Protein AF-A0A2A2H6Z3-F1 (afdb_monomer)

InterPro domains:
  IPR012349 FMN-binding split barrel [G3DSA:2.30.110.10] (3-72)
  IPR024747 Pyridoxamine 5'-phosphate oxidase-related [PF12900] (9-70)

pLDDT: mean 86.8, std 10.95, range [46.62, 96.5]

Foldseek 3Di:
DDDPPDDWDKDKDWDFDKDKDPDLVVLQVVVQVVVCVVDPDHPDRDDDDPVRSNVDIDMDGDTPDMDMDTPDD

Organism: Methanobacterium bryantii (NCBI:txid2161)

Mean predicted aligned error: 7.25 Å

Structure (mmCIF, N/CA/C/O backbone):
data_AF-A0A2A2H6Z3-F1
#
_entry.id   AF-A0A2A2H6Z3-F1
#
loop_
_atom_site.group_PDB
_atom_site.id
_atom_site.type_symbol
_atom_site.label_atom_id
_atom_site.label_alt_id
_atom_site.label_comp_id
_atom_site.label_asym_id
_atom_site.label_entity_id
_atom_site.label_seq_id
_atom_site.pdbx_PDB_ins_code
_atom_site.Cartn_x
_atom_site.Cartn_y
_atom_site.Cartn_z
_atom_site.occ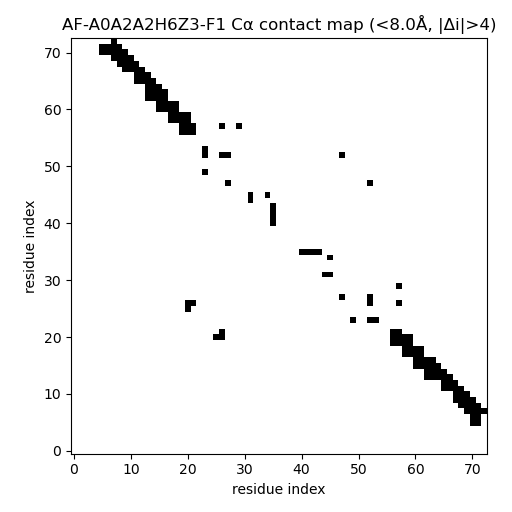upancy
_atom_site.B_iso_or_equiv
_atom_site.auth_seq_id
_atom_site.auth_comp_id
_atom_site.auth_asym_id
_atom_site.auth_atom_id
_atom_site.pdbx_PDB_model_num
ATOM 1 N N . MET A 1 1 ? 26.453 17.613 -34.752 1.00 46.62 1 MET A N 1
ATOM 2 C CA . MET A 1 1 ? 26.769 17.546 -33.307 1.00 46.62 1 MET A CA 1
ATOM 3 C C . MET A 1 1 ? 25.639 16.790 -32.618 1.00 46.62 1 MET A C 1
ATOM 5 O O . MET A 1 1 ? 24.505 17.214 -32.81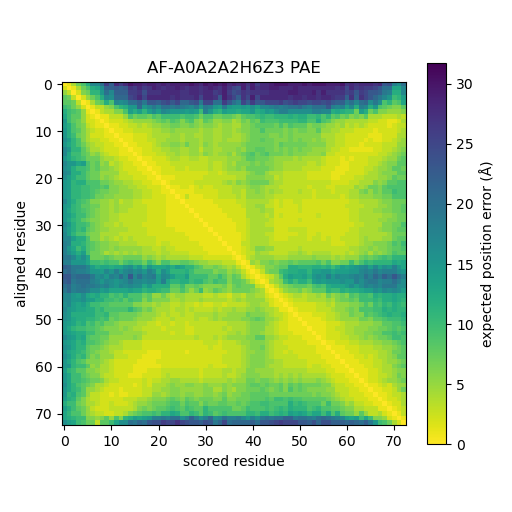3 1.00 46.62 1 MET A O 1
ATOM 9 N N . PRO A 1 2 ? 25.870 15.672 -31.905 1.00 56.22 2 PRO A N 1
ATOM 10 C CA . PRO A 1 2 ? 24.787 14.988 -31.211 1.00 56.22 2 PRO A CA 1
ATOM 11 C C . PRO A 1 2 ? 24.501 15.703 -29.886 1.00 56.22 2 PRO A C 1
ATOM 13 O O . PRO A 1 2 ? 25.412 15.966 -29.104 1.00 56.22 2 PRO A O 1
ATOM 16 N N . VAL A 1 3 ? 23.237 16.035 -29.641 1.00 60.34 3 VAL A N 1
ATOM 17 C CA . 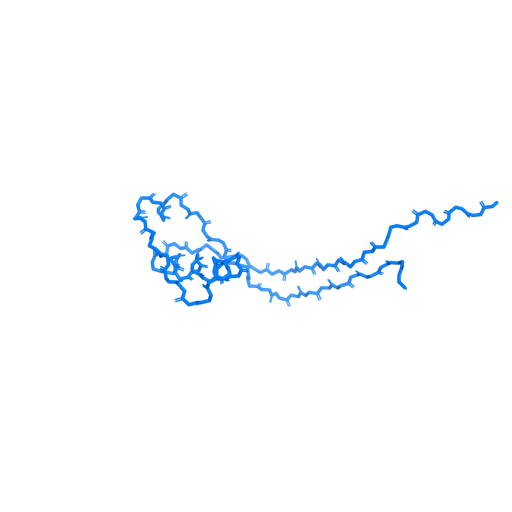VAL A 1 3 ? 22.771 16.582 -28.363 1.00 60.34 3 VAL A CA 1
ATOM 18 C C . VAL A 1 3 ? 22.377 15.425 -27.443 1.00 60.34 3 VAL A C 1
ATOM 20 O O . VAL A 1 3 ? 21.274 14.897 -27.522 1.00 60.34 3 VAL A O 1
ATOM 23 N N . THR A 1 4 ? 23.269 14.984 -26.559 1.00 62.31 4 THR A N 1
ATOM 24 C CA . THR A 1 4 ? 22.922 13.999 -25.518 1.00 62.31 4 THR A CA 1
ATOM 25 C C . THR A 1 4 ? 22.284 14.703 -24.318 1.00 62.31 4 THR A C 1
ATOM 27 O O . THR A 1 4 ? 22.881 14.809 -23.251 1.00 62.31 4 THR A O 1
ATOM 30 N N . GLY A 1 5 ? 21.068 15.224 -24.504 1.00 66.56 5 GLY A N 1
ATOM 31 C CA . GLY A 1 5 ? 20.264 15.874 -23.461 1.00 66.56 5 GLY A CA 1
ATOM 32 C C . GLY A 1 5 ? 19.464 14.875 -22.618 1.00 66.56 5 GLY A C 1
ATOM 33 O O . GLY A 1 5 ? 18.240 14.938 -22.593 1.00 66.56 5 GLY A O 1
ATOM 34 N N . GLY A 1 6 ? 20.128 13.902 -21.988 1.00 72.44 6 GLY A N 1
ATOM 35 C CA . GLY A 1 6 ? 19.476 12.919 -21.112 1.00 72.44 6 GLY A CA 1
ATOM 36 C C . GLY A 1 6 ? 19.528 13.325 -19.635 1.00 72.44 6 GLY A C 1
ATOM 37 O O . GLY A 1 6 ? 20.579 13.732 -19.148 1.00 72.44 6 GLY A O 1
ATOM 38 N N . ILE A 1 7 ? 18.416 13.180 -18.905 1.00 82.44 7 ILE A N 1
ATOM 39 C CA . ILE A 1 7 ? 18.356 13.413 -17.449 1.00 82.44 7 ILE A CA 1
ATOM 40 C C . ILE A 1 7 ? 18.869 12.169 -16.706 1.00 82.44 7 ILE A C 1
ATOM 42 O O . ILE A 1 7 ? 18.589 11.037 -17.113 1.00 82.44 7 ILE A O 1
ATOM 46 N N . LYS A 1 8 ? 19.611 12.375 -15.609 1.00 88.56 8 LYS A N 1
ATOM 47 C CA . LYS A 1 8 ? 20.045 11.299 -14.708 1.00 88.56 8 LYS A CA 1
ATOM 48 C C . LYS A 1 8 ? 18.895 10.871 -13.803 1.00 88.56 8 LYS A C 1
ATOM 50 O O . LYS A 1 8 ? 18.326 11.717 -13.118 1.00 88.56 8 LYS A O 1
ATOM 55 N N . TYR A 1 9 ? 18.562 9.584 -13.779 1.00 90.25 9 TYR A N 1
ATOM 56 C CA . TYR A 1 9 ? 17.517 9.069 -12.890 1.00 90.25 9 TYR A CA 1
ATOM 57 C C . TYR A 1 9 ? 17.689 7.587 -12.560 1.00 90.25 9 TYR A C 1
ATOM 59 O O . TYR A 1 9 ? 18.283 6.819 -13.323 1.00 90.25 9 TYR A O 1
ATOM 67 N N . TYR A 1 10 ? 17.077 7.204 -11.441 1.00 93.50 10 TYR A N 1
ATOM 68 C CA . TYR A 1 10 ? 16.700 5.836 -11.106 1.00 93.50 10 TYR A CA 1
ATOM 69 C C . TYR A 1 10 ? 15.171 5.770 -11.072 1.00 93.50 10 TYR A C 1
ATOM 71 O O . TYR A 1 10 ? 14.526 6.640 -10.493 1.00 93.50 10 TYR A O 1
ATOM 79 N N . SER A 1 11 ? 14.587 4.770 -11.719 1.00 92.50 11 SER A N 1
ATOM 80 C CA . SER A 1 11 ? 13.145 4.527 -11.756 1.00 92.50 11 SER A CA 1
ATOM 81 C C . SER A 1 11 ? 12.878 3.065 -11.432 1.00 92.50 11 SER A C 1
ATOM 83 O O . SER A 1 11 ? 13.658 2.193 -11.814 1.00 92.50 11 SER A O 1
ATOM 85 N N . VAL A 1 12 ? 11.785 2.808 -10.721 1.00 95.31 12 VAL A N 1
ATOM 86 C CA . VAL A 1 12 ? 11.299 1.464 -10.410 1.00 95.31 12 VAL A CA 1
ATOM 87 C C . VAL A 1 12 ? 9.839 1.385 -10.837 1.00 95.31 12 VAL A C 1
ATOM 89 O O . VAL A 1 12 ? 9.062 2.292 -10.546 1.00 95.31 12 VAL A O 1
ATOM 92 N N . ILE A 1 13 ? 9.479 0.311 -11.533 1.00 94.75 13 ILE A N 1
ATOM 93 C CA . ILE A 1 13 ? 8.115 0.002 -11.964 1.00 94.75 13 ILE A CA 1
ATOM 94 C C . ILE A 1 13 ? 7.740 -1.340 -11.343 1.00 94.75 13 ILE A C 1
ATOM 96 O O . ILE A 1 13 ? 8.408 -2.343 -11.600 1.00 94.75 13 ILE A O 1
ATOM 100 N N . GLY A 1 14 ? 6.694 -1.349 -10.519 1.00 93.81 14 GLY A N 1
ATOM 101 C CA . GLY A 1 14 ? 6.157 -2.553 -9.890 1.00 93.81 14 GLY A CA 1
ATOM 102 C C . GLY A 1 14 ? 4.790 -2.933 -10.443 1.00 93.81 14 GLY A C 1
ATOM 103 O O . GLY A 1 14 ? 3.972 -2.054 -10.707 1.00 93.81 14 GLY A O 1
ATOM 104 N N . PHE A 1 15 ? 4.543 -4.233 -10.576 1.00 95.81 15 PHE A N 1
ATOM 105 C CA . PHE A 1 15 ? 3.233 -4.808 -10.876 1.00 95.81 15 PHE A CA 1
ATOM 106 C C . PHE A 1 15 ? 2.800 -5.714 -9.729 1.00 95.81 15 PHE A C 1
ATOM 108 O O . PHE A 1 15 ? 3.634 -6.357 -9.086 1.00 95.81 15 PHE A O 1
ATOM 115 N N . GLY A 1 16 ? 1.499 -5.769 -9.477 1.00 94.94 16 GLY A N 1
ATOM 116 C CA . GLY A 1 16 ? 0.953 -6.546 -8.379 1.00 94.94 16 GLY A CA 1
ATOM 117 C C . GLY A 1 16 ? -0.565 -6.499 -8.316 1.00 94.94 16 GLY A C 1
ATOM 118 O O . GLY A 1 16 ? -1.213 -5.836 -9.130 1.00 94.94 16 GLY A O 1
ATOM 119 N N . LYS A 1 17 ? -1.119 -7.194 -7.323 1.00 96.50 17 LYS A N 1
ATOM 120 C CA . LYS A 1 17 ? -2.558 -7.241 -7.049 1.00 96.50 17 LYS A CA 1
ATOM 121 C C . LYS A 1 17 ? -2.941 -6.229 -5.983 1.00 96.50 17 LYS A C 1
ATOM 123 O O . LYS A 1 17 ? -2.194 -5.996 -5.037 1.00 96.50 17 LYS A O 1
ATOM 128 N N . THR A 1 18 ? -4.115 -5.629 -6.138 1.00 95.56 18 THR A N 1
ATOM 129 C CA . THR A 1 18 ? -4.650 -4.645 -5.197 1.00 95.56 18 THR A CA 1
ATOM 130 C C . THR A 1 18 ? -5.748 -5.258 -4.337 1.00 95.56 18 THR A C 1
ATOM 132 O O . THR A 1 18 ? -6.609 -5.989 -4.824 1.00 95.56 18 THR A O 1
ATOM 135 N N . HIS A 1 19 ? -5.728 -4.932 -3.049 1.00 94.88 19 HIS A N 1
ATOM 136 C CA . HIS A 1 19 ? -6.716 -5.357 -2.066 1.00 94.88 19 HIS A CA 1
ATOM 137 C C . HIS A 1 19 ? -7.162 -4.152 -1.243 1.00 94.88 19 HIS A C 1
AT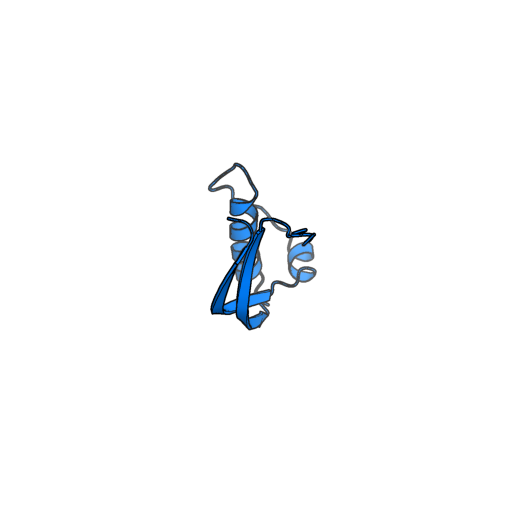OM 139 O O . HIS A 1 19 ? -6.336 -3.331 -0.838 1.00 94.88 19 HIS A O 1
ATOM 145 N N . PHE A 1 20 ? -8.463 -4.051 -0.989 1.00 94.50 20 PHE A N 1
ATOM 146 C CA . PHE A 1 20 ? -9.011 -3.058 -0.072 1.00 94.50 20 PHE A CA 1
ATOM 147 C C . PHE A 1 20 ? -8.962 -3.603 1.351 1.00 94.50 20 PHE A C 1
ATOM 149 O O . PHE A 1 20 ? -9.377 -4.736 1.593 1.00 94.50 20 PHE A O 1
ATOM 156 N N . ILE A 1 21 ? -8.444 -2.797 2.275 1.00 93.94 21 ILE A N 1
ATOM 157 C CA . ILE A 1 21 ? -8.504 -3.087 3.706 1.00 93.94 21 ILE A CA 1
ATOM 158 C C . ILE A 1 21 ? -9.743 -2.386 4.260 1.00 93.94 21 ILE A C 1
ATOM 160 O O . ILE A 1 21 ? -9.807 -1.155 4.285 1.00 93.94 21 ILE A O 1
ATOM 164 N N . GLU A 1 22 ? -10.731 -3.176 4.674 1.00 91.50 22 GLU A N 1
ATOM 165 C CA . GLU A 1 22 ? -12.006 -2.693 5.225 1.00 91.50 22 GLU A CA 1
ATOM 166 C C . GLU A 1 22 ? -11.994 -2.656 6.760 1.00 91.50 22 GLU A C 1
ATOM 168 O O . GLU A 1 22 ? -12.629 -1.783 7.351 1.00 91.50 22 GLU A O 1
ATOM 173 N N . ASP A 1 23 ? -11.246 -3.557 7.407 1.00 92.31 23 ASP A N 1
ATOM 174 C CA . ASP A 1 23 ? -11.171 -3.625 8.866 1.00 92.31 23 ASP A CA 1
ATOM 175 C C . ASP A 1 23 ? -10.472 -2.391 9.451 1.00 92.31 23 ASP A C 1
ATOM 177 O O . ASP A 1 23 ? -9.378 -2.008 9.036 1.00 92.31 23 ASP A O 1
ATOM 181 N N . ASN A 1 24 ? -11.112 -1.757 10.434 1.00 90.00 24 ASN A N 1
ATOM 182 C CA . ASN A 1 24 ? -10.595 -0.525 11.022 1.00 90.00 24 ASN A CA 1
ATOM 183 C C . ASN A 1 24 ? -9.325 -0.754 11.859 1.00 90.00 24 ASN A C 1
ATOM 185 O O . ASN A 1 24 ? -8.500 0.156 11.917 1.00 90.00 24 ASN A O 1
ATOM 189 N N . GLY A 1 25 ? -9.135 -1.940 12.448 1.00 91.25 25 GLY A N 1
ATOM 190 C CA . GLY A 1 25 ? -7.893 -2.298 13.137 1.00 91.25 25 GLY A CA 1
ATOM 191 C C . GLY A 1 25 ? -6.734 -2.463 12.153 1.00 91.25 25 GLY A C 1
ATOM 192 O O . GLY A 1 25 ? -5.692 -1.833 12.311 1.00 91.25 25 GLY A O 1
ATOM 193 N N .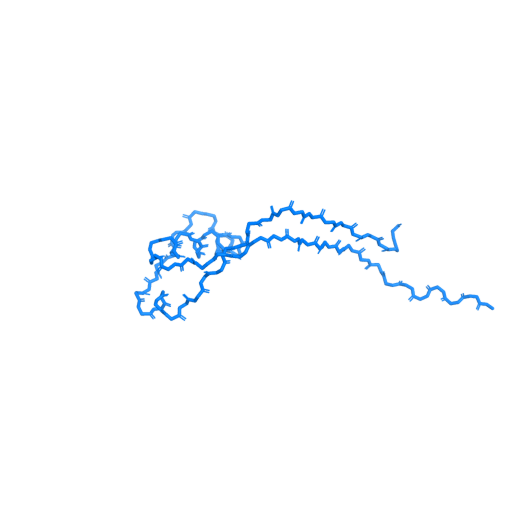 GLU A 1 26 ? -6.944 -3.203 11.060 1.00 91.88 26 GLU A N 1
ATOM 194 C CA . GLU A 1 26 ? -5.932 -3.341 10.001 1.00 91.88 26 GLU A CA 1
ATOM 195 C C . GLU A 1 26 ? -5.587 -1.998 9.331 1.00 91.88 26 GLU A C 1
ATOM 197 O O . GLU A 1 26 ? -4.431 -1.756 8.959 1.00 91.88 26 GLU A O 1
ATOM 202 N N . LYS A 1 27 ? -6.568 -1.096 9.173 1.00 92.94 27 LYS A N 1
ATOM 203 C CA . LYS A 1 27 ? -6.326 0.269 8.677 1.00 92.94 27 LYS A CA 1
ATOM 204 C C . LYS A 1 27 ? -5.427 1.054 9.624 1.00 92.94 27 LYS A C 1
ATOM 206 O O . LYS A 1 27 ? -4.495 1.700 9.154 1.00 92.94 27 LYS A O 1
ATOM 211 N N . GLU A 1 28 ? -5.704 1.010 10.923 1.00 91.75 28 GLU A N 1
ATOM 212 C CA . GLU A 1 28 ? -4.900 1.682 11.946 1.00 91.75 28 GLU A CA 1
ATOM 213 C C . GLU A 1 28 ? -3.456 1.166 11.950 1.00 91.75 28 GLU A C 1
ATOM 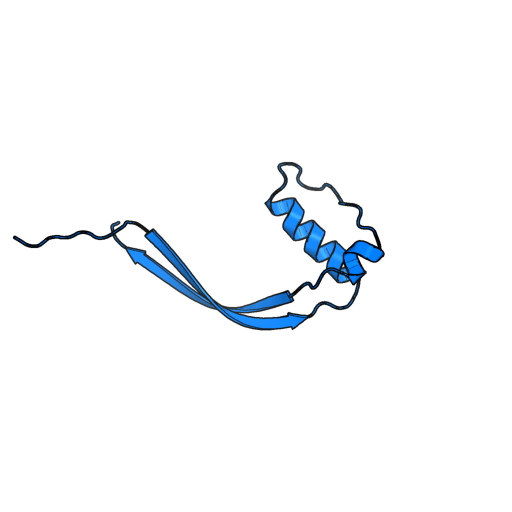215 O O . GLU A 1 28 ? -2.523 1.965 11.850 1.00 91.75 28 GLU A O 1
ATOM 220 N N . ASP A 1 29 ? -3.261 -0.153 11.936 1.00 91.19 29 ASP A N 1
ATOM 221 C CA . ASP A 1 29 ? -1.932 -0.768 11.858 1.00 91.19 29 ASP A CA 1
ATOM 222 C C . ASP A 1 29 ? -1.184 -0.352 10.584 1.00 91.19 29 ASP A C 1
ATOM 224 O O . ASP A 1 29 ? -0.007 0.022 10.620 1.00 91.19 29 ASP A O 1
ATOM 228 N N . THR A 1 30 ? -1.874 -0.347 9.441 1.00 91.62 30 THR A N 1
ATOM 229 C CA . THR A 1 30 ? -1.279 0.058 8.161 1.00 91.62 30 THR A CA 1
ATOM 230 C C . THR A 1 30 ? -0.890 1.536 8.159 1.00 91.62 30 THR A C 1
ATOM 232 O O . THR A 1 30 ? 0.201 1.894 7.705 1.00 91.62 30 THR A O 1
ATOM 235 N N . LEU A 1 31 ? -1.755 2.411 8.677 1.00 90.75 31 LEU A N 1
ATOM 236 C CA . LEU A 1 31 ? -1.470 3.839 8.796 1.00 90.75 31 LEU A CA 1
ATOM 237 C C . LEU A 1 31 ? -0.307 4.092 9.757 1.00 90.75 31 LEU A C 1
ATOM 239 O O . LEU A 1 31 ? 0.562 4.900 9.430 1.00 90.75 31 LEU A O 1
ATOM 243 N N . ASN A 1 32 ? -0.222 3.354 10.866 1.00 90.19 32 ASN A N 1
ATOM 244 C CA . ASN A 1 32 ? 0.910 3.414 11.788 1.00 90.19 32 ASN A CA 1
ATOM 245 C C . ASN A 1 32 ? 2.231 3.063 11.084 1.00 90.19 32 ASN A C 1
ATOM 247 O O . ASN A 1 32 ? 3.200 3.813 11.204 1.00 90.19 32 ASN A O 1
ATOM 251 N N . ILE A 1 33 ? 2.273 1.994 10.278 1.00 89.69 33 ILE A N 1
ATOM 252 C CA . ILE A 1 33 ? 3.465 1.623 9.487 1.00 89.69 33 ILE A CA 1
ATOM 253 C C . ILE A 1 33 ? 3.862 2.747 8.517 1.00 89.69 33 ILE A C 1
ATOM 255 O O . ILE A 1 33 ? 5.043 3.087 8.390 1.00 89.69 33 ILE A O 1
ATOM 259 N N . ILE A 1 34 ? 2.885 3.349 7.831 1.00 89.75 34 ILE A N 1
ATOM 260 C CA . ILE A 1 34 ? 3.133 4.470 6.916 1.00 89.75 34 ILE A CA 1
ATOM 261 C C . ILE A 1 34 ? 3.697 5.662 7.692 1.00 89.75 34 ILE A C 1
ATOM 263 O O . ILE A 1 34 ? 4.719 6.222 7.299 1.00 89.75 34 ILE A O 1
ATOM 267 N N . MET A 1 35 ? 3.076 6.035 8.810 1.00 89.12 35 MET A N 1
ATOM 268 C CA . MET A 1 35 ? 3.501 7.176 9.615 1.00 89.12 35 MET A CA 1
ATOM 269 C C . MET A 1 35 ? 4.894 6.974 10.211 1.00 89.12 35 MET A C 1
ATOM 271 O O . MET A 1 35 ? 5.697 7.903 10.179 1.00 89.12 35 MET A O 1
ATOM 275 N N . GLN A 1 36 ? 5.241 5.764 10.653 1.00 89.25 36 GLN A N 1
ATOM 276 C CA . GLN A 1 36 ? 6.592 5.441 11.122 1.00 89.25 36 GLN A CA 1
ATOM 277 C C . GLN A 1 36 ? 7.663 5.722 10.062 1.00 89.25 36 GLN A C 1
ATOM 279 O O . GLN A 1 36 ? 8.733 6.218 10.399 1.00 89.25 36 GLN A O 1
ATOM 284 N N . LYS A 1 37 ? 7.374 5.477 8.777 1.00 87.81 37 LYS A N 1
ATOM 285 C CA . LYS A 1 37 ? 8.304 5.766 7.675 1.00 87.81 37 LYS A CA 1
ATOM 286 C C . LYS A 1 37 ? 8.549 7.267 7.466 1.00 87.81 37 LYS A C 1
ATOM 288 O O . LYS A 1 37 ? 9.621 7.641 6.996 1.00 87.81 37 LYS A O 1
ATOM 293 N N . TYR A 1 38 ? 7.563 8.112 7.765 1.00 85.62 38 TYR A N 1
ATOM 294 C CA . TYR A 1 38 ? 7.635 9.562 7.537 1.00 85.62 38 TYR A CA 1
ATOM 295 C C . TYR A 1 38 ? 7.924 10.375 8.800 1.00 85.62 38 TYR A C 1
ATOM 297 O O . TYR A 1 38 ? 8.351 11.526 8.712 1.00 85.62 38 TYR A O 1
ATOM 305 N N . SER A 1 39 ? 7.699 9.800 9.975 1.00 83.19 39 SER A N 1
ATOM 306 C CA . SER A 1 39 ? 7.989 10.432 11.253 1.00 83.19 39 SER A CA 1
ATOM 307 C C . SER A 1 39 ? 9.437 10.157 11.669 1.00 83.19 39 SER A C 1
ATOM 309 O O . SER A 1 39 ? 9.933 9.042 11.550 1.00 83.19 39 SER A O 1
ATOM 311 N N . ASN A 1 40 ? 10.112 11.150 12.249 1.00 77.50 40 ASN A N 1
ATOM 312 C CA . ASN A 1 40 ? 11.411 10.948 12.912 1.00 77.50 40 ASN A CA 1
ATOM 313 C C . ASN A 1 40 ? 11.264 10.300 14.306 1.00 77.50 40 ASN A C 1
ATOM 315 O O . ASN A 1 40 ? 12.154 10.422 15.146 1.00 77.50 40 ASN A O 1
ATOM 319 N N . LYS A 1 41 ? 10.123 9.659 14.577 1.00 74.19 41 LYS A N 1
ATOM 320 C CA . LYS A 1 41 ? 9.762 9.078 15.868 1.00 74.19 41 LYS A CA 1
ATOM 321 C C . LYS A 1 41 ? 9.443 7.591 15.690 1.00 74.19 41 LYS A C 1
ATOM 323 O O . LYS A 1 41 ? 8.278 7.203 15.617 1.00 74.19 41 LYS A O 1
ATOM 328 N N . PRO A 1 42 ? 10.476 6.743 15.584 1.00 66.31 42 PRO A N 1
ATOM 329 C CA . PRO A 1 42 ? 10.266 5.305 15.538 1.00 66.31 42 PRO A CA 1
ATOM 330 C C . PRO A 1 42 ? 9.548 4.847 16.818 1.00 66.31 42 PRO A C 1
ATOM 332 O O . PRO A 1 42 ? 9.938 5.238 17.918 1.00 66.31 42 PRO A O 1
ATOM 335 N N . ASN A 1 43 ? 8.526 3.999 16.661 1.00 68.00 43 ASN A N 1
ATOM 336 C CA . ASN A 1 43 ? 7.712 3.397 17.731 1.00 68.00 43 ASN A CA 1
ATOM 337 C C . ASN A 1 43 ? 6.665 4.304 18.408 1.00 68.00 43 ASN A C 1
ATOM 339 O O . ASN A 1 43 ? 6.213 3.984 19.505 1.00 68.00 43 ASN A O 1
ATOM 343 N N . GLU A 1 44 ? 6.254 5.410 17.783 1.00 73.19 44 GLU A N 1
ATOM 344 C CA . GLU A 1 44 ? 5.062 6.149 18.223 1.00 73.19 44 GLU A CA 1
ATOM 345 C C . GLU A 1 44 ? 3.801 5.491 17.634 1.00 73.19 44 GLU A C 1
ATOM 347 O O . GLU A 1 44 ? 3.737 5.220 16.431 1.00 73.19 44 GLU A O 1
ATOM 352 N N . THR A 1 45 ? 2.819 5.200 18.488 1.00 71.94 45 THR A N 1
ATOM 353 C CA . THR A 1 45 ? 1.482 4.766 18.065 1.00 71.94 45 THR A CA 1
ATOM 354 C C . THR A 1 45 ? 0.638 6.013 17.841 1.00 71.94 45 THR A C 1
ATOM 356 O O . THR A 1 45 ? 0.527 6.850 18.739 1.00 71.94 45 THR A O 1
ATOM 359 N N . PHE A 1 46 ? 0.067 6.164 16.649 1.00 82.88 46 PHE A N 1
ATOM 360 C CA . PHE A 1 46 ? -0.800 7.292 16.334 1.00 82.88 46 PHE A CA 1
ATOM 361 C C . PHE A 1 46 ? -2.243 6.926 16.675 1.00 82.88 46 PHE A C 1
ATOM 363 O O . PHE A 1 46 ? -2.712 5.849 16.321 1.00 82.88 46 PHE A O 1
ATOM 370 N N . GLU A 1 47 ? -2.950 7.823 17.359 1.00 85.06 47 GLU A N 1
ATOM 371 C CA . GLU A 1 47 ? -4.373 7.637 17.639 1.00 85.06 47 GLU A CA 1
ATOM 372 C C . GLU A 1 47 ? -5.215 8.133 16.462 1.00 85.06 47 GLU A C 1
ATOM 374 O O . GLU A 1 47 ? -5.109 9.288 16.032 1.00 85.06 47 GLU A O 1
ATOM 379 N N . TYR A 1 48 ? -6.102 7.271 15.967 1.00 88.00 48 TYR A N 1
ATOM 380 C CA . TYR A 1 48 ? -7.025 7.597 14.887 1.00 88.00 48 TYR A CA 1
ATOM 381 C C . TYR A 1 48 ? -8.468 7.531 15.379 1.00 88.00 48 TYR A C 1
ATOM 383 O O . TYR A 1 48 ? -8.912 6.557 15.981 1.00 88.00 48 TYR A O 1
ATOM 391 N N . SER A 1 49 ? -9.252 8.572 15.088 1.00 90.12 49 SER A N 1
ATOM 392 C CA . SER A 1 49 ? -10.687 8.525 15.367 1.00 90.12 49 SER A CA 1
ATOM 393 C C . SER A 1 49 ? -11.389 7.563 14.401 1.00 90.12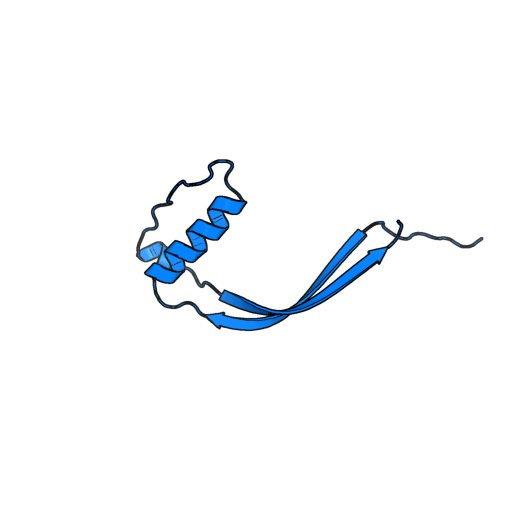 49 SER A C 1
ATOM 395 O O . SER A 1 49 ? -11.061 7.532 13.211 1.00 90.12 49 SER A O 1
ATOM 397 N N . LYS A 1 50 ? -12.419 6.845 14.870 1.00 87.50 50 LYS A N 1
ATOM 398 C CA . LYS A 1 50 ? -13.220 5.948 14.011 1.00 87.50 50 LYS A CA 1
ATOM 399 C C . LYS A 1 50 ? -13.772 6.664 12.777 1.00 87.50 50 LYS A C 1
ATOM 401 O O . LYS A 1 50 ? -13.630 6.168 11.669 1.00 87.50 50 LYS A O 1
ATOM 406 N N . SER A 1 51 ? -14.276 7.892 12.943 1.00 90.44 51 SER A N 1
ATOM 407 C CA . SER A 1 51 ? -14.785 8.681 11.814 1.00 90.44 51 SER A CA 1
ATOM 408 C C . SER A 1 51 ? -13.716 8.994 10.760 1.00 90.44 51 SER A C 1
ATOM 410 O O . SER A 1 51 ? -14.081 9.235 9.609 1.00 90.44 51 SER A O 1
ATOM 412 N N . THR A 1 52 ? -12.438 9.071 11.135 1.00 89.56 52 THR A N 1
ATOM 413 C CA . THR A 1 52 ? -11.336 9.274 10.185 1.00 89.56 52 THR A CA 1
ATOM 414 C C . THR A 1 52 ? -11.029 7.976 9.447 1.00 89.56 52 THR A C 1
ATOM 416 O O . THR A 1 52 ? -10.896 7.999 8.224 1.00 89.56 52 THR A O 1
ATOM 419 N N . LEU A 1 53 ? -10.968 6.850 10.164 1.00 90.31 53 LEU A N 1
ATOM 420 C CA . LEU A 1 53 ? -10.720 5.526 9.582 1.00 90.31 53 LEU A CA 1
ATOM 421 C C . LEU A 1 53 ? -11.832 5.109 8.608 1.00 90.31 53 LEU A C 1
ATOM 423 O O . LEU A 1 53 ? -11.542 4.625 7.515 1.00 90.31 53 LEU A O 1
ATOM 427 N N . ASP A 1 54 ? -13.091 5.394 8.943 1.00 89.69 54 ASP A N 1
ATOM 428 C CA . ASP A 1 54 ? -14.242 5.091 8.083 1.00 89.69 54 ASP A CA 1
ATOM 429 C C . ASP A 1 54 ? -14.233 5.905 6.777 1.00 89.69 54 ASP A C 1
ATOM 431 O O . ASP A 1 54 ? -14.727 5.452 5.748 1.00 89.69 54 ASP A O 1
ATOM 435 N N . LYS A 1 55 ? -13.640 7.107 6.790 1.00 93.19 55 LYS A N 1
ATOM 436 C CA . LYS A 1 55 ? -13.493 7.969 5.601 1.00 93.19 55 LYS A CA 1
ATOM 437 C C . LYS A 1 55 ? -12.204 7.709 4.819 1.00 93.19 55 LYS A C 1
ATOM 439 O O . LYS A 1 55 ? -11.998 8.325 3.775 1.00 93.19 55 LYS A O 1
ATOM 444 N N . THR A 1 56 ? -11.332 6.842 5.325 1.00 92.12 56 THR A N 1
ATOM 445 C CA . THR A 1 56 ? -10.026 6.556 4.732 1.00 92.12 56 THR A CA 1
ATOM 446 C C . THR A 1 56 ? -10.061 5.209 4.024 1.00 92.12 56 THR A C 1
ATOM 448 O O . THR A 1 56 ? -10.338 4.174 4.630 1.00 92.12 56 THR A O 1
ATOM 451 N N . THR A 1 57 ? -9.739 5.210 2.732 1.00 94.12 57 THR A N 1
ATOM 452 C CA . THR A 1 57 ? -9.576 3.981 1.951 1.00 94.12 57 THR A CA 1
ATOM 453 C C . THR A 1 57 ? -8.110 3.578 1.950 1.00 94.12 57 THR A C 1
ATOM 455 O O . THR A 1 57 ? -7.259 4.319 1.458 1.00 94.12 57 THR A O 1
ATOM 458 N N . VAL A 1 58 ? -7.814 2.393 2.480 1.00 94.19 58 VAL A N 1
ATOM 459 C CA . VAL A 1 58 ? -6.465 1.823 2.474 1.00 94.19 58 VAL A CA 1
ATOM 460 C C . VAL A 1 58 ? -6.399 0.734 1.409 1.00 94.19 58 VAL A C 1
ATOM 462 O O . VAL A 1 58 ? -7.194 -0.206 1.411 1.00 94.19 58 VAL A O 1
ATOM 465 N N . ILE A 1 59 ? -5.452 0.881 0.481 1.00 94.44 59 ILE A N 1
ATOM 466 C CA . ILE A 1 59 ? -5.233 -0.060 -0.618 1.00 94.44 59 ILE A CA 1
ATOM 467 C C . ILE A 1 59 ? -3.887 -0.740 -0.397 1.00 94.44 59 ILE A C 1
ATOM 469 O O . ILE A 1 59 ? -2.834 -0.105 -0.473 1.00 94.44 59 ILE A O 1
ATOM 473 N N . LYS A 1 60 ? -3.923 -2.047 -0.152 1.00 94.06 60 LYS A N 1
ATOM 474 C CA . LYS A 1 60 ? -2.739 -2.899 -0.108 1.00 94.06 60 LYS A CA 1
ATOM 475 C C . LYS A 1 60 ? -2.402 -3.345 -1.522 1.00 94.06 60 LYS A C 1
ATOM 477 O O . LYS A 1 60 ? -3.248 -3.908 -2.212 1.00 94.06 60 LYS A O 1
ATOM 482 N N . VAL A 1 61 ? -1.161 -3.120 -1.939 1.00 94.50 61 VAL A N 1
ATOM 483 C CA . VAL A 1 61 ? -0.633 -3.658 -3.196 1.00 94.50 61 VAL A CA 1
ATOM 484 C C . VAL A 1 61 ? 0.321 -4.795 -2.864 1.00 94.50 61 VAL A C 1
ATOM 486 O O . VAL A 1 61 ? 1.397 -4.565 -2.313 1.00 94.50 61 VAL A O 1
ATOM 489 N N . GLU A 1 62 ? -0.077 -6.022 -3.178 1.00 94.69 62 GLU A N 1
ATOM 490 C CA . GLU A 1 62 ? 0.805 -7.179 -3.109 1.00 94.69 62 GLU A CA 1
ATOM 491 C C . GLU A 1 62 ? 1.661 -7.210 -4.372 1.00 94.69 62 GLU A C 1
ATOM 493 O O . GLU A 1 62 ? 1.168 -7.431 -5.478 1.00 94.69 62 GLU A O 1
ATOM 498 N N . VAL A 1 63 ? 2.945 -6.906 -4.205 1.00 95.38 63 VAL A N 1
ATOM 499 C CA . VAL A 1 63 ? 3.890 -6.778 -5.312 1.00 95.38 63 VAL A CA 1
ATOM 500 C C . VAL A 1 63 ? 4.246 -8.161 -5.855 1.00 95.38 63 VAL A C 1
ATOM 502 O O . VAL A 1 63 ? 4.808 -8.983 -5.139 1.00 95.38 63 VAL A O 1
ATOM 505 N N . GLU A 1 64 ? 3.973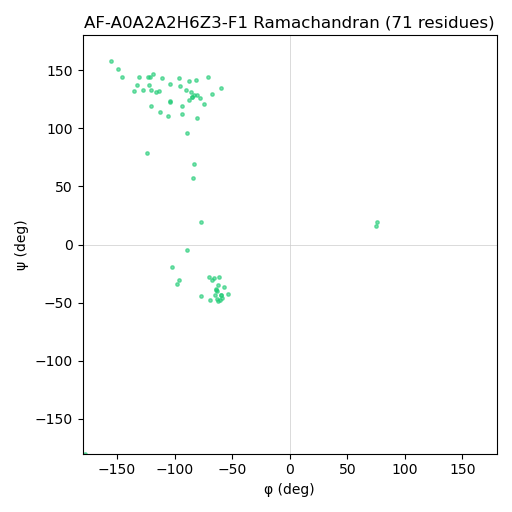 -8.390 -7.137 1.00 96.44 64 GLU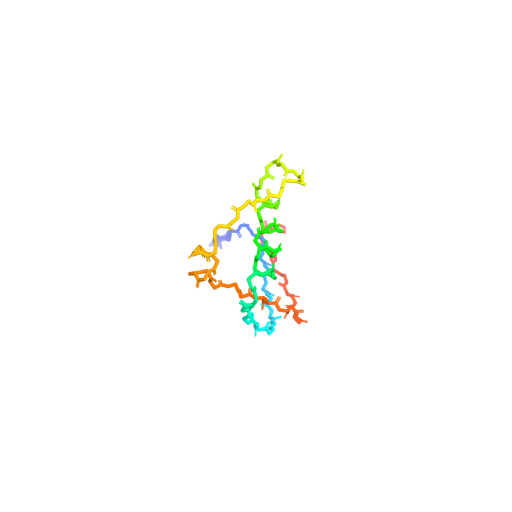 A N 1
ATOM 506 C CA . GLU A 1 64 ? 4.298 -9.637 -7.843 1.00 96.44 64 GLU A CA 1
ATOM 507 C C . GLU A 1 64 ? 5.604 -9.517 -8.640 1.00 96.44 64 GLU A C 1
ATOM 509 O O . GLU A 1 64 ? 6.362 -10.478 -8.756 1.00 96.44 64 GLU A O 1
ATOM 514 N N . SER A 1 65 ? 5.895 -8.336 -9.193 1.00 95.56 65 SER A N 1
ATOM 515 C CA . SER A 1 65 ? 7.152 -8.081 -9.901 1.00 95.56 65 SER A CA 1
ATOM 516 C C . SER A 1 65 ? 7.605 -6.629 -9.778 1.00 95.56 65 SER A C 1
ATOM 518 O O . SER A 1 65 ? 6.792 -5.715 -9.653 1.00 95.56 65 SER A O 1
ATOM 520 N N . LEU A 1 66 ? 8.921 -6.415 -9.826 1.00 95.50 66 LEU A N 1
ATOM 521 C CA . LEU A 1 66 ? 9.565 -5.102 -9.806 1.00 95.50 66 LEU A CA 1
ATOM 522 C C . LEU A 1 66 ? 10.658 -5.057 -10.872 1.00 95.50 66 LEU A C 1
ATOM 524 O O . LEU A 1 66 ? 11.499 -5.950 -10.953 1.00 95.50 66 LEU A O 1
ATOM 528 N N . THR A 1 67 ? 10.671 -3.993 -11.666 1.00 95.19 67 THR A N 1
ATOM 529 C CA . THR A 1 67 ? 11.706 -3.711 -12.667 1.00 95.19 67 THR A CA 1
ATOM 530 C C . THR A 1 67 ? 12.331 -2.348 -12.398 1.00 95.19 67 THR A C 1
ATOM 532 O O . THR A 1 67 ? 11.652 -1.426 -11.954 1.00 95.19 67 THR A O 1
ATOM 535 N N . GLY A 1 68 ? 13.636 -2.214 -12.639 1.00 93.81 68 GLY A N 1
ATOM 536 C CA . GLY A 1 68 ? 14.391 -0.988 -12.380 1.00 93.81 68 GLY A CA 1
ATOM 537 C C . GLY A 1 68 ? 15.073 -0.456 -13.637 1.00 93.81 68 GLY A C 1
ATOM 538 O O . GLY A 1 68 ? 15.682 -1.218 -14.386 1.00 93.81 68 GLY A O 1
ATOM 539 N N . LYS A 1 69 ? 15.014 0.860 -13.852 1.00 91.88 69 LYS A N 1
ATOM 540 C CA . LYS A 1 69 ? 15.721 1.566 -14.925 1.00 91.88 69 LYS A CA 1
ATOM 541 C C . LYS A 1 69 ? 16.660 2.609 -14.333 1.00 91.88 69 LYS A C 1
ATOM 543 O O . LYS A 1 69 ? 16.254 3.410 -13.497 1.00 91.88 69 LYS A O 1
ATOM 548 N N . LYS A 1 70 ? 17.900 2.640 -14.818 1.00 92.50 70 LYS A N 1
ATOM 549 C CA . LYS A 1 70 ? 18.867 3.708 -14.541 1.00 92.50 70 LYS A CA 1
ATOM 550 C C . LYS A 1 70 ? 19.318 4.353 -15.847 1.00 92.50 70 LYS A C 1
ATOM 552 O O . LYS A 1 70 ? 19.442 3.661 -16.855 1.00 92.50 70 LYS A O 1
ATOM 557 N N . SER A 1 71 ? 19.546 5.660 -15.841 1.00 86.94 71 SER A N 1
ATOM 558 C CA . SER A 1 71 ? 20.018 6.413 -17.009 1.00 86.94 71 SER A CA 1
ATOM 559 C C . SER A 1 71 ? 20.938 7.549 -16.572 1.00 86.94 71 SER A C 1
ATOM 561 O O . SER A 1 71 ? 20.692 8.164 -15.536 1.00 86.94 71 SER A O 1
ATOM 563 N N . GLY A 1 72 ? 21.972 7.845 -17.367 1.00 74.81 72 GLY A N 1
ATOM 564 C CA . GLY A 1 72 ? 22.894 8.966 -17.132 1.00 74.81 72 GLY A CA 1
ATOM 565 C C . GLY A 1 72 ? 23.916 8.766 -16.000 1.00 74.81 72 GLY A C 1
ATOM 566 O O . GLY A 1 72 ? 24.515 9.747 -15.552 1.00 74.81 72 GLY A O 1
ATOM 567 N N . TYR A 1 73 ? 24.103 7.522 -15.551 1.00 61.00 73 TYR A N 1
ATOM 568 C CA . TYR A 1 73 ? 25.152 7.084 -14.624 1.00 61.00 73 TYR A CA 1
ATOM 569 C C . TYR A 1 73 ? 26.156 6.190 -15.336 1.00 61.00 73 TYR A C 1
ATOM 571 O O . TYR A 1 73 ? 25.695 5.354 -16.148 1.00 61.00 73 TYR A O 1
#

Radius of gyration: 18.75 Å; Cα contacts (8 Å, |Δi|>4): 81; chains: 1; bounding box: 42×27×52 Å

Nearest PDB structures (foldseek):
  2ol5-assembly1_A  TM=7.281E-01  e=4.802E-03  Geobacillus stearothermophilus

Sequence (73 aa):
MPVTGGIKYYSVIGFGKTHFIEDNGEKEDTLNIIMQKYSNKPNETFEYSKSTLDKTTVIKVEVESLTGKKSGY

Solvent-accessible surface area (backbone atoms only — not comparable to full-atom values): 4824 Å² total; per-residue (Å²): 134,88,82,85,86,71,73,69,48,78,47,76,52,74,44,60,51,78,42,79,53,80,53,64,66,62,42,50,55,52,49,38,57,54,46,40,76,74,41,99,49,80,90,64,83,74,91,78,55,67,77,55,52,76,72,49,86,45,76,47,69,51,76,75,45,77,48,76,48,76,41,81,124

Secondary structure (DSSP, 8-state):
-----PPPEEEEEEEEEEEEE--HHHHHHHHHHHHHHHSS-TTPPPP--HHHHHT--EEEEEEEEEEEEEE--